Protein AF-A0A258LHM3-F1 (afdb_monomer_lite)

Radius of gyration: 24.97 Å; chains: 1; bounding box: 36×60×62 Å

Structure (mmCIF, N/CA/C/O backbone):
data_AF-A0A258LHM3-F1
#
_entry.id   AF-A0A258LHM3-F1
#
loop_
_atom_site.group_PDB
_atom_site.id
_atom_site.type_symbol
_atom_site.label_atom_id
_atom_site.label_alt_id
_atom_site.label_comp_id
_atom_site.label_asym_id
_atom_site.label_entity_id
_atom_site.label_seq_id
_atom_site.pdbx_PDB_ins_code
_atom_site.Cartn_x
_atom_site.Cartn_y
_atom_site.Car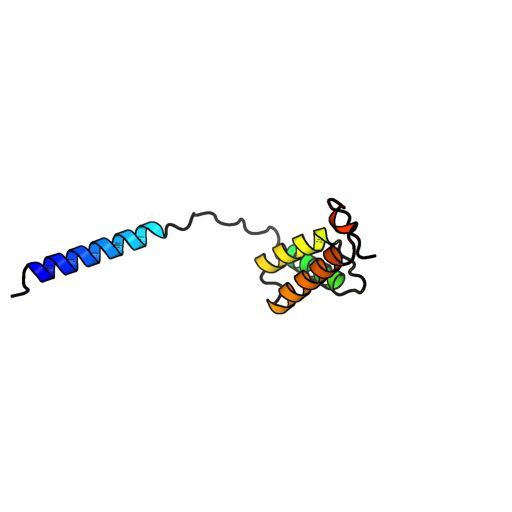tn_z
_atom_site.occupancy
_atom_site.B_iso_or_equiv
_atom_site.auth_seq_id
_atom_site.auth_comp_id
_atom_site.auth_asym_id
_atom_site.auth_atom_id
_atom_site.pdbx_PDB_model_num
ATOM 1 N N . MET A 1 1 ? -21.474 48.061 41.051 1.00 54.56 1 MET A N 1
ATOM 2 C CA . MET A 1 1 ? -22.236 48.464 39.852 1.00 54.56 1 MET A CA 1
ATOM 3 C C . MET A 1 1 ? -21.491 47.931 38.649 1.00 54.56 1 MET A C 1
ATOM 5 O O . MET A 1 1 ? -20.486 48.511 38.267 1.00 54.56 1 MET A O 1
ATOM 9 N N . THR A 1 2 ? -21.896 46.775 38.127 1.00 57.25 2 THR A N 1
ATOM 10 C CA . THR A 1 2 ? -21.378 46.288 36.846 1.00 57.25 2 THR A CA 1
ATOM 11 C C . THR A 1 2 ? -21.867 47.265 35.786 1.00 57.25 2 THR A C 1
ATOM 13 O O . THR A 1 2 ? -23.071 47.455 35.626 1.00 57.25 2 THR A O 1
ATOM 16 N N . ASP A 1 3 ? -20.930 47.970 35.162 1.00 75.88 3 ASP A N 1
ATOM 17 C CA . ASP A 1 3 ? -21.217 49.018 34.192 1.00 75.88 3 ASP A CA 1
ATOM 18 C C . ASP A 1 3 ? -22.031 48.419 33.032 1.00 75.88 3 ASP A C 1
ATOM 20 O O . ASP A 1 3 ? -21.698 47.342 32.531 1.00 75.88 3 ASP A O 1
ATOM 24 N N . MET A 1 4 ? -23.115 49.071 32.605 1.00 74.81 4 MET A N 1
ATOM 25 C CA . MET A 1 4 ? -24.071 48.524 31.621 1.00 74.81 4 MET A CA 1
ATOM 26 C C . MET A 1 4 ? -23.386 48.149 30.290 1.00 74.81 4 MET A C 1
ATOM 28 O O . MET A 1 4 ? -23.818 47.246 29.573 1.00 74.81 4 MET A O 1
ATOM 32 N N . LYS A 1 5 ? -22.239 48.782 30.017 1.00 72.62 5 LYS A N 1
ATOM 33 C CA . LYS A 1 5 ? -21.337 48.483 28.899 1.00 72.62 5 LYS A CA 1
ATOM 34 C C . LYS A 1 5 ? -20.645 47.123 29.022 1.00 72.62 5 LYS A C 1
ATOM 36 O O . LYS A 1 5 ? -20.476 46.448 28.012 1.00 72.62 5 LYS A O 1
ATOM 41 N N . GLN A 1 6 ? -20.270 46.698 30.231 1.00 74.06 6 GLN A N 1
ATOM 42 C CA . GLN A 1 6 ? -19.685 45.372 30.453 1.00 74.06 6 GLN A CA 1
ATOM 43 C C . GLN A 1 6 ? -20.707 44.260 30.234 1.00 74.06 6 GLN A C 1
ATOM 45 O O . GLN A 1 6 ? -20.366 43.239 29.644 1.00 74.06 6 GLN A O 1
ATOM 50 N N . LEU A 1 7 ? -21.966 44.475 30.628 1.00 79.25 7 LEU A N 1
ATOM 51 C CA . LEU A 1 7 ? -23.030 43.502 30.375 1.00 79.25 7 LEU A CA 1
ATOM 52 C C . LEU A 1 7 ? -23.278 43.319 28.868 1.00 79.25 7 LEU A C 1
ATOM 54 O O . LEU A 1 7 ? -23.380 42.191 28.393 1.00 79.25 7 LEU A O 1
ATOM 58 N N . ALA A 1 8 ? -23.301 44.421 28.110 1.00 81.75 8 ALA A N 1
ATOM 59 C CA . ALA A 1 8 ? -23.444 44.389 26.654 1.00 81.75 8 ALA A CA 1
ATOM 60 C C . ALA A 1 8 ? -22.257 43.696 25.955 1.00 81.75 8 ALA A C 1
ATOM 62 O O . ALA A 1 8 ? -22.455 42.943 25.001 1.00 81.75 8 ALA A O 1
ATOM 63 N N . LEU A 1 9 ? -21.032 43.904 26.449 1.00 81.94 9 LEU A N 1
ATOM 64 C CA . LEU A 1 9 ? -19.824 43.251 25.931 1.00 81.94 9 LEU A CA 1
ATOM 65 C C . LEU A 1 9 ? -19.834 41.738 26.170 1.00 81.94 9 LEU A C 1
ATOM 67 O O . LEU A 1 9 ? -19.556 40.973 25.249 1.00 81.94 9 LEU A O 1
ATOM 71 N N . ILE A 1 10 ? -20.209 41.307 27.377 1.00 85.25 10 ILE A N 1
ATOM 72 C CA . ILE A 1 10 ? -20.323 39.884 27.720 1.00 85.25 10 ILE A CA 1
ATOM 73 C C . ILE A 1 10 ? -21.412 39.223 26.868 1.00 85.25 10 ILE A C 1
ATOM 75 O O . ILE A 1 10 ? -21.190 38.147 26.318 1.00 85.25 10 ILE A O 1
ATOM 79 N N . PHE A 1 11 ? -22.559 39.884 26.693 1.00 84.56 11 PHE A N 1
ATOM 80 C CA . PHE A 1 11 ? -23.647 39.365 25.865 1.00 84.56 11 PHE A CA 1
ATOM 81 C C . PHE A 1 11 ? -23.241 39.227 24.389 1.00 84.56 11 PHE A C 1
ATOM 83 O O . PHE A 1 11 ? -23.486 38.192 23.772 1.00 84.56 11 PHE A O 1
ATOM 90 N N . SER A 1 12 ? -22.545 40.228 23.841 1.00 81.56 12 SER A N 1
ATOM 91 C CA . SER A 1 12 ? -21.994 40.183 22.480 1.00 81.56 12 SER A CA 1
ATOM 92 C C . SER A 1 12 ? -20.993 39.034 22.302 1.00 81.56 12 SER A C 1
ATOM 94 O O . SER A 1 12 ? -21.067 38.277 21.334 1.00 81.56 12 SER A O 1
ATOM 96 N N . MET A 1 13 ? -20.107 38.835 23.281 1.00 81.50 13 MET A N 1
ATOM 97 C CA . MET A 1 13 ? -19.116 37.760 23.265 1.00 81.50 13 MET A CA 1
ATOM 98 C C . MET A 1 13 ? -19.762 36.366 23.329 1.00 81.50 13 MET A C 1
ATOM 100 O O . MET A 1 13 ? -19.343 35.468 22.601 1.00 81.50 13 MET A O 1
ATOM 104 N N . ILE A 1 14 ? -20.822 36.194 24.128 1.00 82.88 14 ILE A N 1
ATOM 105 C CA . ILE A 1 14 ? -21.591 34.940 24.196 1.00 82.88 14 ILE A CA 1
ATOM 106 C C . ILE A 1 14 ? -22.315 34.665 22.869 1.00 82.88 14 ILE A C 1
ATOM 108 O O . ILE A 1 14 ? -22.267 33.538 22.376 1.00 82.88 14 ILE A O 1
ATOM 112 N N . CYS A 1 15 ? -22.926 35.679 22.247 1.00 79.38 15 CYS A N 1
ATOM 113 C CA . CYS A 1 15 ? -23.560 35.531 20.932 1.00 79.38 15 CYS A CA 1
ATOM 114 C C . CYS A 1 15 ? -22.559 35.111 19.843 1.00 79.38 15 CYS A C 1
ATOM 116 O O . CYS A 1 15 ? -22.853 34.220 19.047 1.00 79.38 15 CYS A O 1
ATOM 118 N N . LEU A 1 16 ? -21.360 35.702 19.824 1.00 75.88 16 LEU A N 1
ATOM 119 C CA . LEU A 1 16 ? -20.310 35.348 18.861 1.00 75.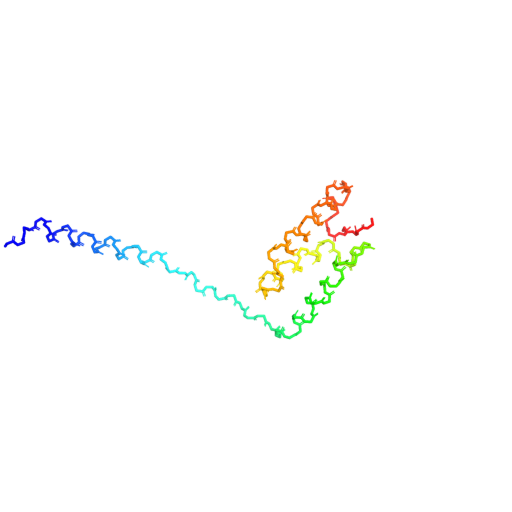88 16 LEU A CA 1
ATOM 120 C C . LEU A 1 16 ? -19.807 33.905 19.047 1.00 75.88 16 LEU A C 1
ATOM 122 O O . LEU A 1 16 ? -19.565 33.208 18.062 1.00 75.88 16 LEU A O 1
ATOM 126 N N . LEU A 1 17 ? -19.717 33.429 20.294 1.00 71.25 17 LEU A N 1
ATOM 127 C CA . LEU A 1 17 ? -19.363 32.040 20.615 1.00 71.25 17 LEU A CA 1
ATOM 128 C C . LEU A 1 17 ? -20.407 31.029 20.111 1.00 71.25 17 LEU A C 1
ATOM 130 O O . LEU A 1 17 ? -20.036 29.949 19.654 1.00 71.25 17 LEU A O 1
ATOM 134 N N . GLN A 1 18 ? -21.699 31.369 20.144 1.00 71.06 18 GLN A N 1
ATOM 135 C CA . GLN A 1 18 ? -22.751 30.472 19.653 1.00 71.06 18 GLN A CA 1
ATOM 136 C C . GLN A 1 18 ? -22.747 30.331 18.126 1.00 71.06 18 GLN A C 1
ATOM 138 O O . GLN A 1 18 ? -22.958 29.232 17.616 1.00 71.06 18 GLN A O 1
ATOM 143 N N . ILE A 1 19 ? -22.437 31.400 17.385 1.00 67.06 19 ILE A N 1
ATOM 144 C CA . ILE A 1 19 ? -22.366 31.360 15.914 1.00 67.06 19 ILE A CA 1
ATOM 145 C C . ILE A 1 19 ? -21.212 30.457 15.441 1.00 67.06 19 ILE A C 1
ATOM 147 O O . ILE A 1 19 ? -21.366 29.720 14.466 1.00 67.06 19 ILE A O 1
ATOM 151 N N . ALA A 1 20 ? -20.088 30.434 16.168 1.00 61.97 20 ALA A N 1
ATOM 152 C CA . ALA A 1 20 ? -18.962 29.544 15.876 1.00 61.97 20 ALA A CA 1
ATOM 153 C C . ALA A 1 20 ? -19.301 28.049 16.061 1.00 61.97 20 ALA A C 1
ATOM 155 O O . ALA A 1 20 ? -18.743 27.202 15.362 1.00 61.97 20 ALA A O 1
ATOM 156 N N . ALA A 1 21 ? -20.236 27.714 16.957 1.00 60.91 21 ALA A N 1
ATOM 157 C CA . ALA A 1 21 ? -20.652 26.333 17.210 1.00 60.91 21 ALA A CA 1
ATOM 158 C C . ALA A 1 21 ? -21.600 25.778 16.127 1.00 60.91 21 ALA A C 1
ATOM 160 O O . ALA A 1 21 ? -21.564 24.585 15.829 1.00 60.91 21 ALA A O 1
ATOM 161 N N . ILE A 1 22 ? -22.417 26.631 15.499 1.00 63.84 22 ILE A N 1
ATOM 162 C CA . ILE A 1 22 ? -23.410 26.217 14.488 1.00 63.84 22 ILE A CA 1
ATOM 163 C C . ILE A 1 22 ? -22.730 25.809 13.163 1.00 63.84 22 ILE A C 1
ATOM 165 O O . ILE A 1 22 ? -23.242 24.959 12.437 1.00 63.84 22 ILE A O 1
ATOM 169 N N . GLY A 1 23 ? -21.538 26.344 12.868 1.00 56.53 23 GLY A N 1
ATOM 170 C CA . GLY A 1 23 ? -20.754 26.007 11.670 1.00 56.53 23 GLY A CA 1
ATOM 171 C C . GLY A 1 23 ? -20.032 24.652 11.715 1.00 56.53 23 GLY A C 1
ATOM 172 O O . GLY A 1 23 ? -19.492 24.224 10.699 1.00 56.53 23 GLY A O 1
ATOM 173 N N . GLN A 1 24 ? -20.025 23.963 12.863 1.00 54.72 24 GLN A N 1
ATOM 174 C CA . GLN A 1 24 ? -19.411 22.636 13.027 1.00 54.72 24 GLN A CA 1
ATOM 175 C C . GLN A 1 24 ? -20.410 21.482 12.898 1.00 54.72 24 GLN A C 1
ATOM 177 O O . GLN A 1 24 ? -20.156 20.378 13.384 1.00 54.72 24 GLN A O 1
ATOM 182 N N . GLY A 1 25 ? -21.535 21.705 12.215 1.00 52.75 25 GLY A N 1
ATOM 183 C CA . GLY A 1 25 ? -22.355 20.619 11.692 1.00 52.75 25 GLY A CA 1
ATOM 184 C C . GLY A 1 25 ? -21.542 19.813 10.682 1.00 52.75 25 GLY A C 1
ATOM 185 O O . GLY A 1 25 ? -21.635 20.050 9.481 1.00 52.75 25 GLY A O 1
ATOM 186 N N . GLN A 1 26 ? -20.708 18.895 11.176 1.00 64.62 26 GLN A N 1
ATOM 187 C CA . GLN A 1 26 ? -20.046 17.876 10.374 1.00 64.62 26 GLN A CA 1
ATOM 188 C C . GLN A 1 26 ? -21.125 17.261 9.481 1.00 64.62 26 GLN A C 1
ATOM 190 O O . GLN A 1 26 ? -22.173 16.860 10.006 1.00 64.62 26 GLN A O 1
ATOM 195 N N . PRO A 1 27 ? -20.935 17.213 8.151 1.00 60.16 27 PRO A N 1
ATOM 196 C CA . PRO A 1 27 ? -21.865 16.488 7.309 1.00 60.16 27 PRO A CA 1
ATOM 197 C C . PRO A 1 27 ? -21.989 15.087 7.905 1.00 60.16 27 PRO A C 1
ATOM 199 O O . PRO A 1 27 ? -20.985 14.422 8.151 1.00 60.16 27 PRO A O 1
ATOM 202 N N . ASN A 1 28 ? -23.219 14.648 8.175 1.00 65.75 28 ASN A N 1
ATOM 203 C CA . ASN A 1 28 ? -23.521 13.343 8.773 1.00 65.75 28 ASN A CA 1
ATOM 204 C C . ASN A 1 28 ? -23.256 12.190 7.775 1.00 65.75 28 ASN A C 1
ATOM 206 O O . ASN A 1 28 ? -23.956 11.178 7.755 1.00 65.75 28 ASN A O 1
ATOM 210 N N . PHE A 1 29 ? -22.274 12.380 6.891 1.00 66.50 29 PHE A N 1
ATOM 211 C CA . PHE A 1 29 ? -21.782 11.419 5.933 1.00 66.50 29 PHE A CA 1
ATOM 212 C C . PHE A 1 29 ? -20.981 10.375 6.701 1.00 66.50 29 PHE A C 1
ATOM 214 O O . PHE A 1 29 ? -19.777 10.495 6.922 1.00 66.50 29 PHE A O 1
ATOM 221 N N . LYS A 1 30 ? -21.688 9.346 7.161 1.00 71.12 30 LYS A N 1
ATOM 222 C CA . LYS A 1 30 ? -21.048 8.143 7.669 1.00 71.12 30 LYS A CA 1
ATOM 223 C C . LYS A 1 30 ? -20.517 7.368 6.475 1.00 71.12 30 LYS A C 1
ATOM 225 O O . LYS A 1 30 ? -21.303 6.869 5.671 1.00 71.12 30 LYS A O 1
ATOM 230 N N . VAL A 1 31 ? -19.194 7.269 6.377 1.00 69.31 31 VAL A N 1
ATOM 231 C CA . VAL A 1 31 ? -18.556 6.315 5.469 1.00 69.31 31 VAL A CA 1
ATOM 232 C C . VAL A 1 31 ? -19.111 4.930 5.819 1.00 69.31 31 VAL A C 1
ATOM 234 O O . VAL A 1 31 ? -19.100 4.559 6.999 1.00 69.31 31 VAL A O 1
ATOM 237 N N . PRO A 1 32 ? -19.674 4.192 4.851 1.00 72.81 32 PRO A N 1
ATOM 238 C CA . PRO A 1 32 ? -20.200 2.867 5.126 1.00 72.81 32 PRO A CA 1
ATOM 239 C C . PRO A 1 32 ? -19.072 1.975 5.642 1.00 72.81 32 PRO A C 1
ATOM 241 O O . PRO A 1 32 ? -17.968 1.977 5.099 1.00 72.81 32 PRO A O 1
ATOM 244 N N . ALA A 1 33 ? -19.356 1.212 6.698 1.00 71.81 33 ALA A N 1
ATOM 245 C CA . ALA A 1 33 ? -18.408 0.226 7.192 1.00 71.81 33 ALA A CA 1
ATOM 246 C C . ALA A 1 33 ? -18.107 -0.777 6.074 1.00 71.81 33 ALA A C 1
ATOM 248 O O . ALA A 1 33 ? -19.026 -1.279 5.420 1.00 71.81 33 ALA A O 1
ATOM 249 N N . MET A 1 34 ? -16.824 -1.056 5.852 1.00 68.75 34 MET A N 1
ATOM 250 C CA . MET A 1 34 ? -16.433 -2.017 4.833 1.00 68.75 34 MET A CA 1
ATOM 251 C C . MET A 1 34 ? -16.958 -3.412 5.224 1.00 68.75 34 MET A C 1
ATOM 253 O O . MET A 1 34 ? -16.756 -3.833 6.369 1.00 68.75 34 MET A O 1
ATOM 257 N N . PRO A 1 35 ? -17.649 -4.126 4.319 1.00 67.94 35 PRO A N 1
ATOM 258 C CA . PRO A 1 35 ? -18.092 -5.485 4.591 1.00 67.94 35 PRO A CA 1
ATOM 259 C C . PRO A 1 35 ? -16.872 -6.402 4.766 1.00 67.94 35 PRO A C 1
ATOM 261 O O . PRO A 1 35 ? -15.927 -6.334 3.989 1.00 67.94 35 PRO A O 1
ATOM 264 N N . ASP A 1 36 ? -16.904 -7.238 5.804 1.00 86.62 36 ASP A N 1
ATOM 265 C CA . ASP A 1 36 ? -15.853 -8.199 6.179 1.00 86.62 36 ASP A CA 1
ATOM 266 C C . ASP A 1 36 ? -14.435 -7.604 6.406 1.00 86.62 36 ASP A C 1
ATOM 268 O O . ASP A 1 36 ? -13.536 -7.699 5.561 1.00 86.62 36 ASP A O 1
ATOM 272 N N . PRO A 1 37 ? -14.183 -7.043 7.607 1.00 85.38 37 PRO A N 1
ATOM 273 C CA . PRO A 1 37 ? -12.868 -6.523 7.985 1.00 85.38 37 PRO A CA 1
ATOM 274 C C . PRO A 1 37 ? -11.736 -7.562 7.943 1.00 85.38 37 PRO A C 1
ATOM 276 O O . PRO A 1 37 ? -10.575 -7.196 7.745 1.00 85.38 37 PRO A O 1
ATOM 279 N N . ALA A 1 38 ? -12.045 -8.849 8.137 1.00 89.25 38 ALA A N 1
ATOM 280 C CA . ALA A 1 38 ? -11.041 -9.908 8.154 1.00 89.25 38 ALA A CA 1
ATOM 281 C C . ALA A 1 38 ? -10.552 -10.222 6.735 1.00 89.25 38 ALA A C 1
ATOM 283 O O . ALA A 1 38 ? -9.341 -10.288 6.505 1.00 89.25 38 ALA A O 1
ATOM 284 N N . ALA A 1 39 ? -11.478 -10.332 5.777 1.00 89.94 39 ALA A N 1
ATOM 285 C CA . ALA A 1 39 ? -11.142 -10.487 4.365 1.00 89.94 39 ALA A CA 1
ATOM 286 C C . ALA A 1 39 ? -10.328 -9.292 3.846 1.00 89.94 39 ALA A C 1
ATOM 288 O O . ALA A 1 39 ? -9.316 -9.482 3.167 1.00 89.94 39 ALA A O 1
ATOM 289 N N . ARG A 1 40 ? -10.700 -8.066 4.240 1.00 89.50 40 ARG A N 1
ATOM 290 C CA . ARG A 1 40 ? -9.936 -6.855 3.905 1.00 89.50 40 ARG A CA 1
ATOM 291 C C . ARG A 1 40 ? -8.498 -6.924 4.416 1.00 89.50 40 ARG A C 1
ATOM 293 O O . ARG A 1 40 ? -7.564 -6.656 3.665 1.00 89.50 40 ARG A O 1
ATOM 300 N N . LEU A 1 41 ? -8.302 -7.286 5.685 1.00 92.69 41 LEU A N 1
ATOM 301 C CA . LEU A 1 41 ? -6.962 -7.377 6.264 1.00 92.69 41 LEU A CA 1
ATOM 302 C C . LEU A 1 41 ? -6.108 -8.444 5.562 1.00 92.69 41 LEU A C 1
ATOM 304 O O . LEU A 1 41 ? -4.913 -8.233 5.359 1.00 92.69 41 LEU A O 1
ATOM 308 N N . ALA A 1 42 ? -6.704 -9.580 5.190 1.00 94.56 42 ALA A N 1
ATOM 309 C CA . ALA A 1 42 ? -6.017 -10.621 4.431 1.00 94.56 42 ALA A CA 1
ATOM 310 C C . ALA A 1 42 ? -5.571 -10.112 3.049 1.00 94.56 42 ALA A C 1
ATOM 312 O O . ALA A 1 42 ? -4.413 -10.301 2.674 1.00 94.56 42 ALA A O 1
ATOM 313 N N . LEU A 1 43 ? -6.452 -9.396 2.343 1.00 94.44 43 LEU A N 1
ATOM 314 C CA . LEU A 1 43 ? -6.142 -8.785 1.052 1.00 94.44 43 LEU A CA 1
ATOM 315 C C . LEU A 1 43 ? -5.010 -7.753 1.163 1.00 94.44 43 LEU A C 1
ATOM 317 O O . LEU A 1 43 ? -4.059 -7.807 0.386 1.00 94.44 43 LEU A O 1
ATOM 321 N N . LEU A 1 44 ? -5.065 -6.864 2.160 1.00 95.94 44 LEU A N 1
ATOM 322 C CA . LEU A 1 44 ? -4.029 -5.850 2.388 1.00 95.94 44 LEU A CA 1
ATOM 323 C C . LEU A 1 44 ? -2.657 -6.476 2.661 1.00 95.94 44 LEU A C 1
ATOM 325 O O . LEU A 1 44 ? -1.652 -6.003 2.134 1.00 95.94 44 LEU A O 1
ATOM 329 N N . LYS A 1 45 ? -2.601 -7.568 3.436 1.00 97.19 45 LYS A N 1
ATOM 330 C CA . LYS A 1 45 ? -1.353 -8.315 3.667 1.00 97.19 45 LYS A CA 1
ATOM 331 C C . LYS A 1 45 ? -0.801 -8.907 2.372 1.00 97.19 45 LYS A C 1
ATOM 333 O O . LYS A 1 45 ? 0.376 -8.722 2.080 1.00 97.19 45 LYS A O 1
ATOM 338 N N . GLN A 1 46 ? -1.653 -9.552 1.577 1.00 96.62 46 GLN A N 1
ATOM 339 C CA . GLN A 1 46 ? -1.261 -10.129 0.292 1.00 96.62 46 GLN A CA 1
ATOM 340 C C . GLN A 1 46 ? -0.737 -9.057 -0.680 1.00 96.62 46 GLN A C 1
ATOM 342 O O . GLN A 1 46 ? 0.297 -9.241 -1.323 1.00 96.62 46 GLN A O 1
ATOM 347 N N . GLN A 1 47 ? -1.436 -7.925 -0.783 1.00 95.75 47 GLN A N 1
ATOM 348 C CA . GLN A 1 47 ? -1.025 -6.800 -1.623 1.00 95.75 47 GLN A CA 1
ATOM 349 C C . GLN A 1 47 ? 0.299 -6.204 -1.144 1.00 95.75 47 GLN A C 1
ATOM 351 O O . GLN A 1 47 ? 1.182 -5.940 -1.956 1.00 95.75 47 GLN A O 1
ATOM 356 N N . TRP A 1 48 ? 0.478 -6.059 0.169 1.00 97.19 48 TRP A N 1
ATOM 357 C CA . TRP A 1 48 ? 1.715 -5.552 0.750 1.00 97.19 48 TRP A CA 1
ATOM 358 C C . TRP A 1 48 ? 2.919 -6.444 0.448 1.00 97.19 48 TRP A C 1
ATOM 360 O O . TRP A 1 48 ? 3.970 -5.945 0.046 1.00 97.19 48 TRP A O 1
ATOM 370 N N . GLU A 1 49 ? 2.759 -7.764 0.552 1.00 96.69 49 GLU A N 1
ATOM 371 C CA . GLU A 1 49 ? 3.787 -8.723 0.140 1.00 96.69 49 GLU A CA 1
ATOM 372 C C . GLU A 1 49 ? 4.123 -8.601 -1.352 1.00 96.69 49 GLU A C 1
ATOM 374 O O . GLU A 1 49 ? 5.292 -8.666 -1.732 1.00 96.69 49 GLU A O 1
ATOM 379 N N . ALA A 1 50 ? 3.123 -8.392 -2.213 1.00 93.50 50 ALA A N 1
ATOM 380 C CA . ALA A 1 50 ? 3.338 -8.215 -3.647 1.00 93.50 50 ALA A CA 1
ATOM 381 C C . ALA A 1 50 ? 4.083 -6.909 -3.980 1.00 93.50 50 ALA A C 1
ATOM 383 O O . ALA A 1 50 ? 4.926 -6.909 -4.881 1.00 93.50 50 ALA A O 1
ATOM 384 N N . VAL A 1 51 ? 3.811 -5.820 -3.250 1.00 93.56 51 VAL A N 1
ATOM 385 C CA . VAL A 1 51 ? 4.480 -4.517 -3.420 1.00 93.56 51 VAL A CA 1
ATOM 386 C C . VAL A 1 51 ? 5.959 -4.576 -3.025 1.00 93.56 51 VAL A C 1
ATOM 388 O O . VAL A 1 51 ? 6.778 -3.910 -3.650 1.00 93.56 51 VAL A O 1
ATOM 391 N N . GLN A 1 52 ? 6.321 -5.383 -2.025 1.00 93.62 52 GLN A N 1
ATOM 392 C CA . GLN A 1 52 ? 7.707 -5.497 -1.549 1.00 93.62 52 GLN A CA 1
ATOM 393 C C . GLN A 1 52 ? 8.639 -6.301 -2.467 1.00 93.62 52 GLN A C 1
ATOM 395 O O . GLN A 1 52 ? 9.853 -6.303 -2.257 1.00 93.62 52 GLN A O 1
ATOM 400 N N . LYS A 1 53 ? 8.105 -7.016 -3.461 1.00 90.38 53 LYS A N 1
ATOM 401 C CA . LYS A 1 53 ? 8.926 -7.780 -4.409 1.00 90.38 53 LYS A CA 1
ATOM 402 C C . LYS A 1 53 ? 9.632 -6.854 -5.402 1.00 90.38 53 LYS A C 1
ATOM 404 O O . LYS A 1 53 ? 9.182 -5.743 -5.660 1.00 90.38 53 LYS A O 1
ATOM 409 N N . THR A 1 54 ? 10.712 -7.351 -6.007 1.00 85.81 54 THR A N 1
ATOM 410 C CA . THR A 1 54 ? 11.485 -6.624 -7.026 1.00 85.81 54 THR A CA 1
ATOM 411 C C . THR A 1 54 ? 11.568 -7.454 -8.316 1.00 85.81 54 THR A C 1
ATOM 413 O O . THR A 1 54 ? 12.245 -8.483 -8.312 1.00 85.81 54 THR A O 1
ATOM 416 N N . PRO A 1 55 ? 10.911 -7.041 -9.418 1.00 84.00 55 PRO A N 1
ATOM 417 C CA . PRO A 1 55 ? 9.976 -5.916 -9.493 1.00 84.00 55 PRO A CA 1
ATOM 418 C C . PRO A 1 55 ? 8.681 -6.197 -8.699 1.00 84.00 55 PRO A C 1
ATOM 420 O O . PRO A 1 55 ? 8.358 -7.370 -8.468 1.00 84.00 55 PRO A O 1
ATOM 423 N N . PRO A 1 56 ? 7.927 -5.156 -8.291 1.00 87.38 56 PRO A N 1
ATOM 424 C CA . PRO A 1 56 ? 6.656 -5.351 -7.603 1.00 87.38 56 PRO A CA 1
ATOM 425 C C . PRO A 1 56 ? 5.697 -6.211 -8.434 1.00 87.38 56 PRO A C 1
ATOM 427 O O . PRO A 1 56 ? 5.659 -6.130 -9.662 1.00 87.38 56 PRO A O 1
ATOM 430 N N . GLN A 1 57 ? 4.915 -7.057 -7.764 1.00 87.81 57 GLN A N 1
ATOM 431 C CA . GLN A 1 57 ? 3.978 -7.991 -8.409 1.00 87.81 57 GLN A CA 1
ATOM 432 C C . GLN A 1 57 ? 2.518 -7.520 -8.351 1.00 87.81 57 GLN A C 1
ATOM 434 O O . GLN A 1 57 ? 1.605 -8.301 -8.598 1.00 87.81 57 GLN A O 1
ATOM 439 N N . LEU A 1 58 ? 2.292 -6.248 -8.028 1.00 86.12 58 LEU A N 1
ATOM 440 C CA . LEU A 1 58 ? 0.972 -5.622 -7.975 1.00 86.12 58 LEU A CA 1
ATOM 441 C C . LEU A 1 58 ? 0.939 -4.471 -8.972 1.00 86.12 58 LEU A C 1
ATOM 443 O O . LEU A 1 58 ? 1.759 -3.583 -8.813 1.00 86.12 58 LEU A O 1
ATOM 447 N N . GLY A 1 59 ? 0.059 -4.453 -9.977 1.00 84.50 59 GLY A N 1
ATOM 448 C CA . GLY A 1 59 ? 0.063 -3.420 -11.026 1.00 84.50 59 GLY A CA 1
ATOM 449 C C . GLY A 1 59 ? 0.074 -1.990 -10.466 1.00 84.50 59 GLY A C 1
ATOM 450 O O . GLY A 1 59 ? -0.473 -1.742 -9.398 1.00 84.50 59 GLY A O 1
ATOM 451 N N . VAL A 1 60 ? 0.684 -1.021 -11.162 1.00 84.06 60 VAL A N 1
ATOM 452 C CA . VAL A 1 60 ? 0.853 0.348 -10.615 1.00 84.06 60 VAL A CA 1
ATOM 453 C C . VAL A 1 60 ? -0.481 0.985 -10.208 1.00 84.06 60 VAL A C 1
ATOM 455 O O . VAL A 1 60 ? -0.569 1.624 -9.162 1.00 84.06 60 VAL A O 1
ATOM 458 N N . ARG A 1 61 ? -1.540 0.776 -11.002 1.00 84.19 61 ARG A N 1
ATOM 459 C CA . ARG A 1 61 ? -2.903 1.203 -10.653 1.00 84.19 61 ARG A CA 1
ATOM 460 C C . ARG A 1 61 ? -3.376 0.551 -9.354 1.00 84.19 61 ARG A C 1
ATOM 462 O O . ARG A 1 61 ? -3.915 1.235 -8.490 1.00 84.19 61 ARG A O 1
ATOM 469 N N . ASP A 1 62 ? -3.160 -0.749 -9.222 1.00 87.94 62 ASP A N 1
ATOM 470 C CA . ASP A 1 62 ? -3.580 -1.515 -8.052 1.00 87.94 62 ASP A CA 1
ATOM 471 C C . ASP A 1 62 ? -2.786 -1.105 -6.805 1.00 87.94 62 ASP A C 1
ATOM 473 O O . ASP A 1 62 ? -3.326 -1.142 -5.706 1.00 87.94 62 ASP A O 1
ATOM 477 N N . VAL A 1 63 ? -1.544 -0.625 -6.962 1.00 90.38 63 VAL A N 1
ATOM 478 C CA . VAL A 1 63 ? -0.776 -0.013 -5.867 1.00 90.38 63 VAL A CA 1
ATOM 479 C C . VAL A 1 63 ? -1.425 1.281 -5.376 1.00 90.38 63 VAL A C 1
ATOM 481 O O . VAL A 1 63 ? -1.475 1.501 -4.168 1.00 90.38 63 VAL A O 1
ATOM 484 N N . PHE A 1 64 ? -1.974 2.119 -6.262 1.00 87.81 64 PHE A N 1
ATOM 485 C CA . PHE A 1 64 ? -2.732 3.298 -5.825 1.00 87.81 64 PHE A CA 1
ATOM 486 C C . PHE A 1 64 ? -3.973 2.908 -5.023 1.00 87.81 64 PHE A C 1
ATOM 488 O O . PHE A 1 64 ? -4.205 3.467 -3.953 1.00 87.81 64 PHE A O 1
ATOM 495 N N . THR A 1 65 ? -4.751 1.937 -5.510 1.00 89.75 65 THR A N 1
ATOM 496 C CA . THR A 1 65 ? -5.926 1.437 -4.782 1.00 89.75 65 THR A CA 1
ATOM 497 C C . THR A 1 65 ? -5.527 0.833 -3.436 1.00 89.75 65 THR A C 1
ATOM 499 O O . THR A 1 65 ? -6.116 1.187 -2.420 1.00 89.75 65 THR A O 1
ATOM 502 N N . PHE A 1 66 ? -4.460 0.031 -3.400 1.00 93.69 66 PHE A N 1
ATOM 503 C CA . PHE A 1 66 ? -3.892 -0.510 -2.167 1.00 93.69 66 PHE A CA 1
ATOM 504 C C . PHE A 1 66 ? -3.531 0.587 -1.158 1.00 93.69 66 PHE A C 1
ATOM 506 O O . PHE A 1 66 ? -3.854 0.452 0.017 1.00 93.69 66 PHE A O 1
ATOM 513 N N . VAL A 1 67 ? -2.894 1.684 -1.586 1.00 94.38 67 VAL A N 1
ATOM 514 C CA . VAL A 1 67 ? -2.538 2.790 -0.680 1.00 94.38 67 VAL A CA 1
ATOM 515 C C . VAL A 1 67 ? -3.784 3.442 -0.082 1.00 94.38 67 VAL A C 1
ATOM 517 O O . VAL A 1 67 ? -3.801 3.716 1.116 1.00 94.38 67 VAL A O 1
ATOM 520 N N . LEU A 1 68 ? -4.833 3.660 -0.879 1.00 91.94 68 LEU A N 1
ATOM 521 C CA . LEU A 1 68 ? -6.098 4.216 -0.386 1.00 91.94 68 LEU A CA 1
ATOM 522 C C . LEU A 1 68 ? -6.750 3.289 0.646 1.00 91.94 68 LEU A C 1
ATOM 524 O O . LEU A 1 68 ? -7.117 3.734 1.734 1.00 91.94 68 LEU A O 1
ATOM 528 N N . ASP A 1 69 ? -6.821 1.994 0.339 1.00 91.81 69 ASP A N 1
ATOM 529 C CA . ASP A 1 69 ? -7.398 1.000 1.241 1.00 91.81 69 ASP A CA 1
ATOM 530 C C . ASP A 1 69 ? -6.558 0.825 2.511 1.00 91.81 69 ASP A C 1
ATOM 532 O O . ASP A 1 69 ? -7.113 0.624 3.593 1.00 91.81 69 ASP A O 1
ATOM 536 N N . ALA A 1 70 ? -5.233 0.923 2.408 1.00 93.94 70 ALA A N 1
ATOM 537 C CA . ALA A 1 70 ? -4.326 0.841 3.541 1.00 93.94 70 ALA A CA 1
ATOM 538 C C . ALA A 1 70 ? -4.433 2.062 4.463 1.00 93.94 70 ALA A C 1
ATOM 540 O O . ALA A 1 70 ? -4.323 1.905 5.679 1.00 93.94 70 ALA A O 1
ATOM 541 N N . LEU A 1 71 ? -4.659 3.256 3.906 1.00 91.94 71 LEU A N 1
ATOM 542 C CA . LEU A 1 71 ? -4.889 4.480 4.674 1.00 91.94 71 LEU A CA 1
ATOM 543 C C . LEU A 1 71 ? -6.214 4.417 5.434 1.00 91.94 71 LEU A C 1
ATOM 545 O O . LEU A 1 71 ? -6.229 4.641 6.641 1.00 91.94 71 LEU A O 1
ATOM 549 N N . ASP A 1 72 ? -7.305 4.043 4.762 1.00 89.25 72 ASP A N 1
ATOM 550 C CA . ASP A 1 72 ? -8.617 3.904 5.407 1.00 89.25 72 ASP A CA 1
ATOM 551 C C . ASP A 1 72 ? -8.608 2.814 6.500 1.00 89.25 72 ASP A C 1
ATOM 553 O O . ASP A 1 72 ? -9.234 2.963 7.547 1.00 89.25 72 ASP A O 1
ATOM 557 N N . ALA A 1 73 ? -7.819 1.749 6.316 1.00 89.25 73 ALA A N 1
ATOM 558 C CA . ALA A 1 73 ? -7.641 0.697 7.318 1.00 89.25 73 ALA A CA 1
ATOM 559 C C . ALA A 1 73 ? -6.613 1.018 8.421 1.00 89.25 73 ALA A C 1
ATOM 561 O O . ALA A 1 73 ? -6.445 0.200 9.326 1.00 89.25 73 ALA A O 1
ATOM 562 N N . ASN A 1 74 ? -5.888 2.143 8.347 1.00 91.12 74 ASN A N 1
ATOM 563 C CA . ASN A 1 74 ? -4.695 2.413 9.168 1.00 91.12 74 ASN A CA 1
ATOM 564 C C . ASN A 1 74 ? -3.685 1.240 9.174 1.00 91.12 74 ASN A C 1
ATOM 566 O O . ASN A 1 74 ? -3.078 0.919 10.196 1.00 91.12 74 ASN A O 1
ATOM 570 N N . PHE A 1 75 ? -3.539 0.559 8.035 1.00 95.50 75 PHE A N 1
ATOM 571 C CA . PHE A 1 75 ? -2.734 -0.656 7.898 1.00 95.50 75 PHE A CA 1
ATOM 572 C C . PHE A 1 75 ? -1.233 -0.365 7.770 1.00 95.50 75 PHE A C 1
ATOM 574 O O . PHE A 1 75 ? -0.412 -1.108 8.309 1.00 95.50 75 PHE A O 1
ATOM 581 N N . LEU A 1 76 ? -0.870 0.710 7.064 1.00 96.25 76 LEU A N 1
ATOM 582 C CA . LEU A 1 76 ? 0.518 1.132 6.875 1.00 96.25 76 LEU A CA 1
ATOM 583 C C . LEU A 1 76 ? 0.886 2.278 7.816 1.00 96.25 76 LEU A C 1
ATOM 585 O O . LEU A 1 76 ? 0.071 3.150 8.115 1.00 96.25 76 LEU A O 1
ATOM 589 N N . LYS A 1 77 ? 2.158 2.317 8.213 1.00 97.00 77 LYS A N 1
ATOM 590 C CA . LYS A 1 77 ? 2.752 3.492 8.857 1.00 97.00 77 LYS A CA 1
ATOM 591 C C . LYS A 1 77 ? 2.962 4.624 7.839 1.00 97.00 77 LYS A C 1
ATOM 593 O O . LYS A 1 77 ? 3.165 4.327 6.657 1.00 97.00 77 LYS A O 1
ATOM 598 N N . PRO A 1 78 ? 3.001 5.898 8.269 1.00 95.25 78 PRO A N 1
ATOM 599 C CA . PRO A 1 78 ? 3.223 7.033 7.369 1.00 95.25 78 PRO A CA 1
ATOM 600 C C . PRO A 1 78 ? 4.460 6.886 6.471 1.00 95.25 78 PRO A C 1
ATOM 602 O O . PRO A 1 78 ? 4.397 7.169 5.277 1.00 95.25 78 PRO A O 1
ATOM 605 N N . GLU A 1 79 ? 5.562 6.359 7.003 1.00 96.56 79 GLU A N 1
ATOM 606 C CA . GLU A 1 79 ? 6.814 6.193 6.255 1.00 96.56 79 GLU A CA 1
ATOM 607 C C . GLU A 1 79 ? 6.694 5.104 5.180 1.00 96.56 79 GLU A C 1
ATOM 609 O O . GLU A 1 79 ? 7.304 5.190 4.114 1.00 96.56 79 GLU A O 1
ATOM 614 N N . GLN A 1 80 ? 5.880 4.076 5.438 1.00 96.69 80 GLN A N 1
ATOM 615 C CA . GLN A 1 80 ? 5.593 3.026 4.462 1.00 96.69 80 GLN A CA 1
ATOM 616 C C . GLN A 1 80 ? 4.714 3.567 3.336 1.00 96.69 80 GLN A C 1
ATOM 618 O O . GLN A 1 80 ? 4.973 3.268 2.174 1.00 96.69 80 GLN A O 1
ATOM 623 N N . VAL A 1 81 ? 3.723 4.404 3.660 1.00 95.81 81 VAL A N 1
ATOM 624 C CA . VAL A 1 81 ? 2.903 5.096 2.654 1.00 95.81 81 VAL A CA 1
ATOM 625 C C . VAL A 1 81 ? 3.786 5.959 1.756 1.00 95.81 81 VAL A C 1
ATOM 627 O O . VAL A 1 81 ? 3.712 5.849 0.533 1.00 95.81 81 VAL A O 1
ATOM 630 N N . GLU A 1 82 ? 4.669 6.769 2.344 1.00 95.75 82 GLU A N 1
ATOM 631 C CA . GLU A 1 82 ? 5.593 7.614 1.585 1.00 95.75 82 GLU A CA 1
ATOM 632 C C . GLU A 1 82 ? 6.508 6.785 0.672 1.00 95.75 82 GLU A C 1
ATOM 634 O O . GLU A 1 82 ? 6.710 7.136 -0.493 1.00 95.75 82 GLU A O 1
ATOM 639 N N . TRP A 1 83 ? 7.026 5.659 1.168 1.00 95.62 83 TRP A N 1
ATOM 640 C CA . TRP A 1 83 ? 7.845 4.752 0.370 1.00 95.62 83 TRP A CA 1
ATOM 641 C C . TRP A 1 83 ? 7.080 4.185 -0.837 1.00 95.62 83 TRP A C 1
ATOM 643 O O . TRP A 1 83 ? 7.604 4.218 -1.952 1.00 95.62 83 TRP A O 1
ATOM 653 N N . VAL A 1 84 ? 5.830 3.740 -0.656 1.00 94.25 84 VAL A N 1
ATOM 654 C CA . VAL A 1 84 ? 5.000 3.230 -1.763 1.00 94.25 84 VAL A CA 1
ATOM 655 C C . VAL A 1 84 ? 4.715 4.324 -2.795 1.00 94.25 84 VAL A C 1
ATOM 657 O O . VAL A 1 84 ? 4.810 4.081 -3.999 1.00 94.25 84 VAL A O 1
ATOM 660 N N . LEU A 1 85 ? 4.417 5.547 -2.351 1.00 92.31 85 LEU A N 1
ATOM 661 C CA . LEU A 1 85 ? 4.185 6.676 -3.256 1.00 92.31 85 LEU A CA 1
ATOM 662 C C . LEU A 1 85 ? 5.438 7.017 -4.071 1.00 92.31 85 LEU A C 1
ATOM 664 O O . LEU A 1 85 ? 5.346 7.203 -5.286 1.00 92.31 85 LEU A O 1
ATOM 668 N N . LYS A 1 86 ? 6.619 7.029 -3.439 1.00 91.38 86 LYS A N 1
ATOM 669 C CA . LYS A 1 86 ? 7.901 7.232 -4.133 1.00 91.38 86 LYS A CA 1
ATOM 670 C C . LYS A 1 86 ? 8.192 6.121 -5.137 1.00 91.38 86 LYS A C 1
ATOM 672 O O . LYS A 1 86 ? 8.658 6.413 -6.238 1.00 91.38 86 LYS A O 1
ATOM 677 N N . LEU A 1 87 ? 7.905 4.866 -4.789 1.00 88.50 87 LEU A N 1
ATOM 678 C CA . LEU A 1 87 ? 8.061 3.714 -5.682 1.00 88.50 87 LEU A CA 1
ATOM 679 C C . LEU A 1 87 ? 7.234 3.895 -6.965 1.00 88.50 87 LEU A C 1
ATOM 681 O O . LEU A 1 87 ? 7.757 3.767 -8.073 1.00 88.50 87 LEU A O 1
ATOM 685 N N . VAL A 1 88 ? 5.958 4.260 -6.819 1.00 86.50 88 VAL A N 1
ATOM 686 C CA . VAL A 1 88 ? 5.055 4.517 -7.948 1.00 86.50 88 VAL A CA 1
ATOM 687 C C . VAL A 1 88 ? 5.507 5.725 -8.770 1.00 86.50 88 VAL A C 1
ATOM 689 O O . VAL A 1 88 ? 5.589 5.639 -9.996 1.00 86.50 88 VAL A O 1
ATOM 692 N N . GLN A 1 89 ? 5.855 6.833 -8.112 1.00 85.06 89 GLN A N 1
ATOM 693 C CA . GLN A 1 89 ? 6.341 8.045 -8.773 1.00 85.06 89 GLN A CA 1
ATOM 694 C C . GLN A 1 89 ? 7.599 7.768 -9.604 1.00 85.06 89 GLN A C 1
ATOM 696 O O . GLN A 1 89 ? 7.686 8.190 -10.757 1.00 85.06 89 GLN A O 1
ATOM 701 N N . THR A 1 90 ? 8.546 7.014 -9.043 1.00 82.69 90 THR A N 1
ATOM 702 C CA . THR A 1 90 ? 9.763 6.574 -9.735 1.00 82.69 90 THR A CA 1
ATOM 703 C C . THR A 1 90 ? 9.388 5.821 -11.011 1.00 82.69 90 THR A C 1
ATOM 705 O O . THR A 1 90 ? 9.876 6.156 -12.090 1.00 82.69 90 THR A O 1
ATOM 708 N N . ARG A 1 91 ? 8.442 4.874 -10.950 1.00 78.31 91 ARG A N 1
ATOM 709 C CA . ARG A 1 91 ? 8.008 4.154 -12.156 1.00 78.31 91 ARG A CA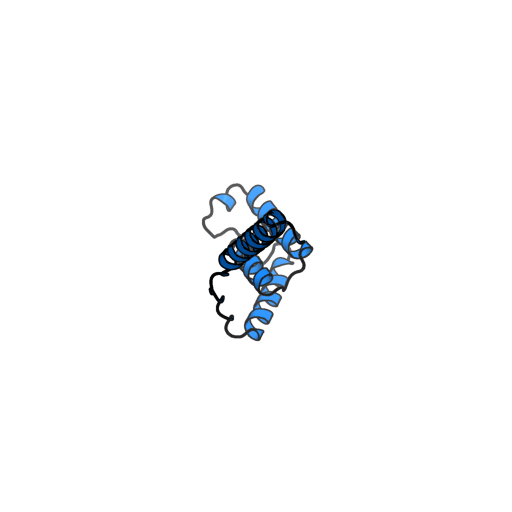 1
ATOM 710 C C . ARG A 1 91 ? 7.378 5.077 -13.205 1.00 78.31 91 ARG A C 1
ATOM 712 O O . ARG A 1 91 ? 7.696 4.945 -14.382 1.00 78.31 91 ARG A O 1
ATOM 719 N N . MET A 1 92 ? 6.526 6.017 -12.797 1.00 74.56 92 MET A N 1
ATOM 720 C CA . MET A 1 92 ? 5.865 6.945 -13.725 1.00 74.56 92 MET A CA 1
ATOM 721 C C . MET A 1 92 ? 6.836 7.911 -14.417 1.00 74.56 92 MET A 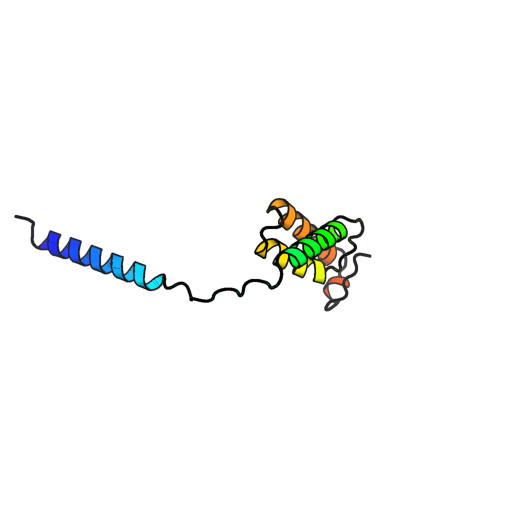C 1
ATOM 723 O O . MET A 1 92 ? 6.610 8.272 -15.569 1.00 74.56 92 MET A O 1
ATOM 727 N N . ILE A 1 93 ? 7.899 8.338 -13.728 1.00 72.75 93 ILE A N 1
ATOM 728 C CA . ILE A 1 93 ? 8.895 9.276 -14.269 1.00 72.75 93 ILE A CA 1
ATOM 729 C C . ILE A 1 93 ? 9.906 8.557 -15.170 1.00 72.75 93 ILE A C 1
ATOM 731 O O . ILE A 1 93 ? 10.286 9.089 -16.212 1.00 72.75 93 ILE A O 1
ATOM 735 N N . HIS A 1 94 ? 10.345 7.355 -14.785 1.00 67.81 94 HIS A N 1
ATOM 736 C CA . HIS A 1 94 ? 11.401 6.637 -15.502 1.00 67.81 94 HIS A CA 1
ATOM 737 C C . HIS A 1 94 ? 10.917 5.874 -16.748 1.00 67.81 94 HIS A C 1
ATOM 739 O O . HIS A 1 94 ? 11.754 5.479 -17.558 1.00 67.81 94 HIS A O 1
ATOM 745 N N . ASP A 1 95 ? 9.604 5.729 -16.958 1.00 64.19 95 ASP A N 1
ATOM 746 C CA . ASP A 1 95 ? 9.032 5.251 -18.223 1.00 64.19 95 ASP A CA 1
ATOM 747 C C . ASP A 1 95 ? 8.021 6.268 -18.803 1.00 64.19 95 ASP A C 1
ATOM 749 O O . ASP A 1 95 ? 6.838 6.271 -18.450 1.00 64.19 95 ASP A O 1
ATOM 753 N N . PRO A 1 96 ? 8.438 7.121 -19.758 1.00 58.03 96 PRO A N 1
ATOM 754 C CA . PRO A 1 96 ? 7.553 8.095 -20.401 1.00 58.03 96 PRO A CA 1
ATOM 755 C C . PRO A 1 96 ? 6.367 7.467 -21.155 1.00 58.03 96 PRO A C 1
ATOM 757 O O . PRO A 1 96 ? 5.383 8.157 -21.434 1.00 58.03 96 PRO A O 1
ATOM 760 N N . LYS A 1 97 ? 6.442 6.175 -21.521 1.00 59.06 97 LYS A N 1
ATOM 761 C CA . LYS A 1 97 ? 5.333 5.442 -22.152 1.00 59.06 97 LYS A CA 1
ATOM 762 C C . LYS A 1 97 ? 4.348 4.916 -21.110 1.00 59.06 97 LYS A C 1
ATOM 764 O O . LYS A 1 97 ? 3.150 4.905 -21.393 1.00 59.06 97 LYS A O 1
ATOM 769 N N . ALA A 1 98 ? 4.814 4.574 -19.907 1.00 54.19 98 ALA A N 1
ATOM 770 C CA . ALA A 1 98 ? 3.956 4.212 -18.781 1.00 54.19 98 ALA A CA 1
ATOM 771 C C . ALA A 1 98 ? 2.964 5.332 -18.443 1.00 54.19 98 ALA A C 1
ATOM 773 O O . ALA A 1 98 ? 1.772 5.071 -18.327 1.00 54.19 98 ALA A O 1
ATOM 774 N N . GLY A 1 99 ? 3.407 6.593 -18.403 1.00 53.91 99 GLY A N 1
ATOM 775 C CA . GLY A 1 99 ? 2.517 7.738 -18.162 1.00 53.91 99 GLY A CA 1
ATOM 776 C C . GLY A 1 99 ? 1.414 7.943 -19.218 1.00 53.91 99 GLY A C 1
ATOM 777 O O . GLY A 1 99 ? 0.447 8.652 -18.953 1.00 53.91 99 GLY A O 1
ATOM 778 N N . ARG A 1 100 ? 1.526 7.320 -20.403 1.00 54.56 100 ARG A N 1
ATOM 779 C CA . ARG A 1 100 ? 0.512 7.357 -21.479 1.00 54.56 100 ARG A CA 1
ATOM 780 C C . ARG A 1 100 ? -0.420 6.141 -21.488 1.00 54.56 100 ARG A C 1
ATOM 782 O O . ARG A 1 100 ? -1.411 6.136 -22.214 1.00 54.56 100 ARG A O 1
ATOM 789 N N . SER A 1 101 ? -0.102 5.107 -20.716 1.00 52.69 101 SER A N 1
ATOM 790 C CA . SER A 1 101 ? -0.904 3.896 -20.588 1.00 52.69 101 SER A CA 1
ATOM 791 C C . SER A 1 101 ? -2.019 4.138 -19.567 1.00 52.69 101 SER A C 1
ATOM 793 O O . SER A 1 101 ? -1.770 4.212 -18.366 1.00 52.69 101 SER A O 1
ATOM 795 N N . TYR A 1 102 ? -3.261 4.279 -20.0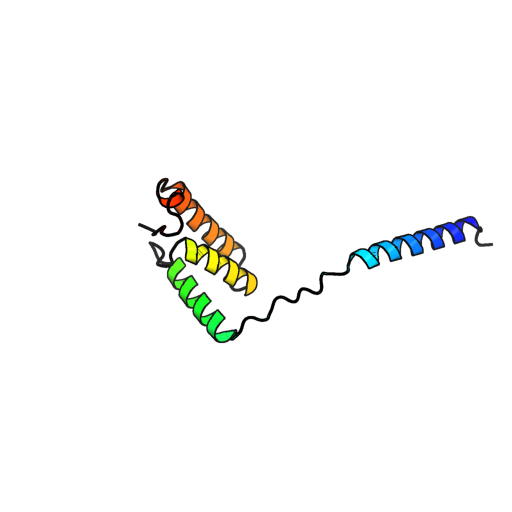42 1.00 53.50 102 TYR A N 1
ATOM 796 C CA . TYR A 1 102 ? -4.474 4.442 -19.225 1.00 53.50 102 TYR A CA 1
ATOM 797 C C . TYR A 1 102 ? -4.845 3.153 -18.458 1.00 53.50 102 TYR A C 1
ATOM 799 O O . TYR A 1 102 ? -5.943 2.622 -18.606 1.00 53.50 102 TYR A O 1
ATOM 807 N N . GLY A 1 103 ? -3.929 2.623 -17.644 1.00 54.41 103 GLY A N 1
ATOM 808 C CA . GLY A 1 103 ? -4.215 1.556 -16.681 1.00 54.41 103 GLY A CA 1
ATOM 809 C C . GLY A 1 103 ? -3.369 0.288 -16.790 1.00 54.41 103 GLY A C 1
ATOM 810 O O . GLY A 1 103 ? -3.444 -0.523 -15.876 1.00 54.41 103 GLY A O 1
ATOM 811 N N . ASN A 1 104 ? -2.524 0.131 -17.815 1.00 56.59 104 ASN A N 1
ATOM 812 C CA . ASN A 1 104 ? -1.642 -1.036 -17.972 1.00 56.59 104 ASN A CA 1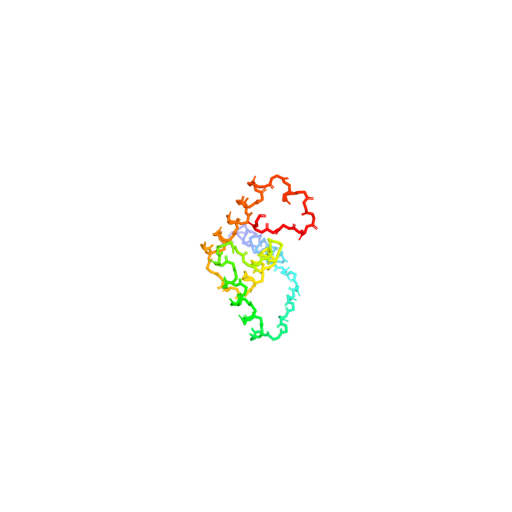
ATOM 813 C C . ASN A 1 104 ? -0.173 -0.623 -17.836 1.00 56.59 104 ASN A C 1
ATOM 815 O O . ASN A 1 104 ? 0.595 -0.672 -18.799 1.00 56.59 104 ASN A O 1
ATOM 819 N N . ILE A 1 105 ? 0.204 -0.139 -16.655 1.00 66.38 105 ILE A N 1
ATOM 820 C CA . ILE A 1 105 ? 1.607 0.103 -16.323 1.00 66.38 105 ILE A CA 1
ATOM 821 C C . ILE A 1 105 ? 2.097 -1.117 -15.547 1.00 66.38 105 ILE A C 1
ATOM 823 O O . ILE A 1 105 ? 1.783 -1.288 -14.367 1.00 66.38 105 ILE A O 1
ATOM 827 N N . PHE A 1 106 ? 2.845 -1.976 -16.235 1.00 69.19 106 PHE A N 1
ATOM 828 C CA . PHE A 1 106 ? 3.601 -3.058 -15.611 1.00 69.19 106 PHE A CA 1
ATOM 829 C C . PHE A 1 106 ? 4.942 -2.521 -15.096 1.00 69.19 106 PHE A C 1
ATOM 831 O O . PHE A 1 106 ? 5.402 -1.463 -15.527 1.00 69.19 106 PHE A O 1
ATOM 838 N N . TRP A 1 107 ? 5.560 -3.233 -14.154 1.00 72.31 107 TRP A N 1
ATOM 839 C CA . TRP A 1 107 ? 6.818 -2.820 -13.517 1.00 72.31 107 TRP A CA 1
ATOM 840 C C . TRP A 1 107 ? 8.078 -3.105 -14.339 1.00 72.31 107 TRP A C 1
ATOM 842 O O . TRP A 1 107 ? 9.141 -2.622 -13.959 1.00 72.31 107 TRP A O 1
ATOM 852 N N . GLY A 1 108 ? 7.957 -3.868 -15.435 1.00 62.66 108 GLY A N 1
ATOM 853 C CA . GLY A 1 108 ? 9.010 -4.081 -16.437 1.00 62.66 108 GLY A CA 1
ATOM 854 C C . GLY A 1 108 ? 9.000 -2.968 -17.463 1.00 62.66 108 GLY A C 1
ATOM 855 O O . GLY A 1 108 ? 8.002 -2.894 -18.208 1.00 62.66 108 GLY A O 1
#

pLDDT: mean 79.74, std 13.94, range [52.69, 97.19]

Sequence (108 aa):
MTDMKQLALIFSMICLLQIAAIGQGQPNFKVPAMPDPAARLALLKQQWEAVQKTPPQLGVRDVFTFVLDALDANFLKPEQVEWVLKLVQTRMIHDPKAGRSYGNIFWG

Foldseek 3Di:
DCPVVNVVVVVVVVVVVVVVVVVPPDPPPDDDDDPPPPVLLVVLVVQVVQVPDVVRNAFLVRLVVSLVSCVVVVPDDPVVSVVSVVSSVCQCVVDVVLVVDPGGRDSD

Secondary structure (DSSP, 8-state):
---HHHHHHHHHHHHHHHHHHHTT------PPPPS-HHHHHHHHHHHHHHHTSSS-SS-HHHHHHHHHHHHHTT-S-HHHHHHHHHHHHHHHHH-TTGGGSSS-----